Protein AF-A0A7S4FWP1-F1 (afdb_monomer_lite)

Organism: NCBI:txid73025

Foldseek 3Di:
DPPVVVVVVLVVVLVVLVVQLVVLVVVLVVLVVCVVVDPCSVVSNVVSVVSNLLSVCLNPVVSLLVCLLVLLVVLLVVLLVVVCVVPVDDDFPQPCSVVLSVQLSVQLVVLLVVLVVVLVVLVPDPPDDSCSSSVSSVNSSVSSNVRSNVSSNVSSVPVDTDPDPPDPDD

Radius of gyration: 20.79 Å; chains: 1; bounding box: 51×38×64 Å

Secondary structure (DSSP, 8-state):
--HHHHHHHHHHHHHHHHHHHHHHHHHHHHHHHTTTT-TTHHHHHHHHHHHHHHHHHHH-TTHHHHTHHHHHHHHHHHHHHHHHHHHT-S----TTHHHHHHHHHHHHHHHHHHHHHHHHHHHTSTT--TTHHHHHHHHHHHHHHHHHHHHHHHHHHHS-----------

pLDDT: mean 77.85, std 12.69, range [45.59, 95.62]

Sequence (170 aa):
MSSLNIVAKGENLIYVCGIIAAAALAMQVAISQVRHKIRYFRQMHRFFAVVLLLVAAAHWWPFTFFLIPATGVHATSVAIKQFVAQQELPHPATGHTGKALSCATLAATGAIALVWKFRQSYMMSNGAGMWLPFLFPPTALLAGFGAAFGVSFAVIRHGGYQLLPTSPVL

Structure (mmCIF, N/CA/C/O backbone):
data_AF-A0A7S4FWP1-F1
#
_entry.id   AF-A0A7S4FWP1-F1
#
loop_
_atom_site.group_PDB
_atom_site.id
_atom_site.type_symbol
_atom_site.label_atom_id
_atom_site.label_alt_id
_atom_site.label_comp_id
_atom_site.label_asym_id
_atom_site.label_entity_id
_atom_site.label_seq_id
_atom_site.pdbx_PDB_ins_code
_atom_site.Cartn_x
_atom_site.Cartn_y
_atom_site.Cartn_z
_atom_site.occupancy
_atom_site.B_iso_or_equiv
_atom_site.auth_seq_id
_atom_site.auth_comp_id
_atom_site.auth_asym_id
_atom_site.auth_atom_id
_atom_site.pdbx_PDB_model_num
ATOM 1 N N . MET A 1 1 ? 23.620 -7.873 -31.542 1.00 49.00 1 MET A N 1
ATOM 2 C CA . MET A 1 1 ? 22.802 -6.690 -31.911 1.00 49.00 1 MET A CA 1
ATOM 3 C C . MET A 1 1 ? 21.430 -6.617 -31.212 1.00 49.00 1 MET A C 1
ATOM 5 O O . MET A 1 1 ? 20.655 -5.729 -31.530 1.00 49.00 1 MET A O 1
ATOM 9 N N . SER A 1 2 ? 21.113 -7.462 -30.219 1.00 54.59 2 SER A N 1
ATOM 10 C CA . SER A 1 2 ? 19.816 -7.434 -29.509 1.00 54.59 2 SER A CA 1
ATOM 11 C C . SER A 1 2 ? 19.789 -6.572 -28.234 1.00 54.59 2 SER A C 1
ATOM 13 O O . SER A 1 2 ? 18.713 -6.160 -27.811 1.00 54.59 2 SER A O 1
ATOM 15 N N . SER A 1 3 ? 20.943 -6.257 -27.633 1.00 49.22 3 SER A N 1
ATOM 16 C CA . SER A 1 3 ? 21.037 -5.508 -26.367 1.00 49.22 3 SER A CA 1
ATOM 17 C C . SER A 1 3 ? 20.684 -4.018 -26.495 1.00 49.22 3 SER A C 1
ATOM 19 O O . SER A 1 3 ? 20.032 -3.475 -25.608 1.00 49.22 3 SER A O 1
ATOM 21 N N . LEU A 1 4 ? 21.025 -3.373 -27.618 1.00 48.16 4 LEU A N 1
ATOM 22 C CA . LEU A 1 4 ? 20.726 -1.951 -27.874 1.00 48.16 4 LEU A CA 1
ATOM 23 C C . LEU A 1 4 ? 19.217 -1.655 -27.937 1.00 48.16 4 LEU A C 1
ATOM 25 O O . LEU A 1 4 ? 18.760 -0.638 -27.422 1.00 48.16 4 LEU A O 1
ATOM 29 N N . ASN A 1 5 ? 18.423 -2.578 -28.486 1.00 52.69 5 ASN A N 1
ATOM 30 C CA . ASN A 1 5 ? 16.968 -2.418 -28.581 1.00 52.69 5 ASN A CA 1
ATOM 31 C C . ASN A 1 5 ? 16.236 -2.599 -27.238 1.00 52.69 5 ASN A C 1
ATOM 33 O O . ASN A 1 5 ? 15.096 -2.157 -27.107 1.00 52.69 5 ASN A O 1
ATOM 37 N N . ILE A 1 6 ? 16.850 -3.258 -26.249 1.00 52.16 6 ILE A N 1
ATOM 38 C CA . ILE A 1 6 ? 16.255 -3.459 -24.916 1.00 52.16 6 ILE A CA 1
ATOM 39 C C . ILE A 1 6 ? 16.467 -2.212 -24.050 1.00 52.16 6 ILE A C 1
ATOM 41 O O . ILE A 1 6 ? 15.529 -1.761 -23.397 1.00 52.16 6 ILE A O 1
ATOM 45 N N . VAL A 1 7 ? 17.659 -1.608 -24.108 1.00 52.00 7 VAL A N 1
ATOM 46 C CA . VAL A 1 7 ? 17.973 -0.363 -23.384 1.00 52.00 7 VAL A CA 1
ATOM 47 C C . VAL A 1 7 ? 17.068 0.782 -23.855 1.00 52.00 7 VAL A C 1
ATOM 49 O O . VAL A 1 7 ? 16.420 1.423 -23.030 1.00 52.00 7 VAL A O 1
ATOM 52 N N . ALA A 1 8 ? 16.895 0.937 -25.173 1.00 55.66 8 ALA A N 1
ATOM 53 C CA . ALA A 1 8 ? 16.007 1.951 -25.746 1.00 55.66 8 ALA A CA 1
ATOM 54 C C . ALA A 1 8 ? 14.529 1.787 -25.320 1.00 55.66 8 ALA A C 1
ATOM 56 O O . ALA A 1 8 ? 13.797 2.765 -25.185 1.00 55.66 8 ALA A O 1
ATOM 57 N N . LYS A 1 9 ? 14.063 0.553 -25.075 1.00 55.88 9 LYS A N 1
ATOM 58 C CA . LYS A 1 9 ? 12.687 0.289 -24.612 1.00 55.88 9 LYS A CA 1
ATOM 59 C C . LYS A 1 9 ? 12.490 0.597 -23.126 1.00 55.88 9 LYS A C 1
ATOM 61 O O . LYS A 1 9 ? 11.411 1.055 -22.755 1.00 55.88 9 LYS A O 1
ATOM 66 N N . GLY A 1 10 ? 13.510 0.375 -22.296 1.00 56.34 10 GLY A N 1
ATOM 67 C CA . GLY A 1 10 ? 13.477 0.703 -20.868 1.00 56.34 10 GLY A CA 1
ATOM 68 C C . GLY A 1 10 ? 13.413 2.210 -20.607 1.00 56.34 10 GLY A C 1
ATOM 69 O O . GLY A 1 10 ? 12.615 2.652 -19.782 1.00 56.34 10 GLY A O 1
ATOM 70 N N . GLU A 1 11 ? 14.180 3.005 -21.358 1.00 59.69 11 GLU A N 1
ATOM 71 C CA . GLU A 1 11 ? 14.175 4.473 -21.247 1.00 59.69 11 GLU A CA 1
ATOM 72 C C . GLU A 1 11 ? 12.822 5.080 -21.633 1.00 59.69 11 GLU A C 1
ATOM 74 O O . GLU A 1 11 ? 12.286 5.914 -20.904 1.00 59.69 11 GLU A O 1
ATOM 79 N N . ASN A 1 12 ? 12.202 4.596 -22.713 1.00 71.25 12 ASN A N 1
ATOM 80 C CA . ASN A 1 12 ? 10.872 5.049 -23.135 1.00 71.25 12 ASN A CA 1
ATOM 81 C C . ASN A 1 12 ? 9.809 4.866 -22.044 1.00 71.25 12 ASN A C 1
ATOM 83 O O . ASN A 1 12 ? 8.912 5.694 -21.896 1.00 71.25 12 ASN A O 1
ATOM 87 N N . LEU A 1 13 ? 9.922 3.810 -21.241 1.00 66.00 13 LEU A N 1
ATOM 88 C CA . LEU A 1 13 ? 8.962 3.510 -20.186 1.00 66.00 13 LEU A CA 1
ATOM 89 C C . LEU A 1 13 ? 9.088 4.472 -18.994 1.00 66.00 13 LEU A C 1
ATOM 91 O O . LEU A 1 13 ? 8.077 4.854 -18.405 1.00 66.00 13 LEU A O 1
ATOM 95 N N . ILE A 1 14 ? 10.306 4.935 -18.693 1.00 69.62 14 ILE A N 1
ATOM 96 C CA . ILE A 1 14 ? 10.565 5.978 -17.688 1.00 69.62 14 ILE A CA 1
ATOM 97 C C 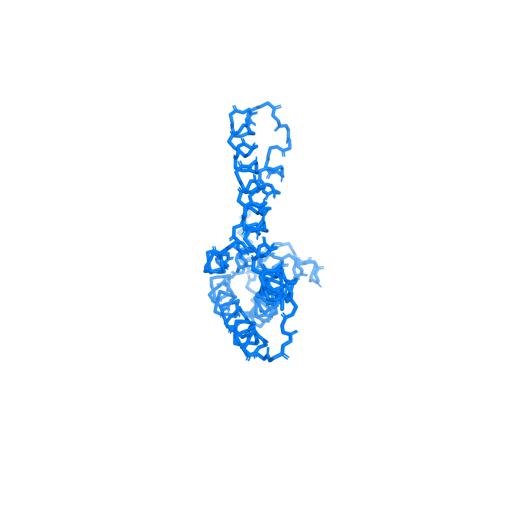. ILE A 1 14 ? 9.874 7.284 -18.097 1.00 69.62 14 ILE A C 1
ATOM 99 O O . ILE A 1 14 ? 9.182 7.886 -17.271 1.00 69.62 14 ILE A O 1
ATOM 103 N N . TYR A 1 15 ? 9.995 7.684 -19.368 1.00 72.56 15 TYR A N 1
ATOM 104 C CA . TYR A 1 15 ? 9.332 8.878 -19.901 1.00 72.56 15 TYR A CA 1
ATOM 105 C C . TYR A 1 15 ? 7.807 8.747 -19.890 1.00 72.56 15 TYR A C 1
ATOM 107 O O . TYR A 1 15 ? 7.121 9.672 -19.460 1.00 72.56 15 TYR A O 1
ATOM 115 N N . VAL A 1 16 ? 7.264 7.589 -20.281 1.00 77.50 16 VAL A N 1
ATOM 116 C CA . VAL A 1 16 ? 5.815 7.331 -20.238 1.00 77.50 16 VAL A CA 1
ATOM 117 C C . VAL A 1 16 ? 5.283 7.420 -18.804 1.00 77.50 16 VAL A C 1
ATOM 119 O O . VAL A 1 16 ? 4.298 8.117 -18.564 1.00 77.50 16 VAL A O 1
ATOM 122 N N . CYS A 1 17 ? 5.948 6.794 -17.828 1.00 73.19 17 CYS A N 1
ATOM 123 C CA . CYS A 1 17 ? 5.562 6.910 -16.420 1.00 73.19 17 CYS A CA 1
ATOM 124 C C . CYS A 1 17 ? 5.670 8.353 -15.903 1.00 73.19 17 CYS A C 1
ATOM 126 O O . CYS A 1 17 ? 4.780 8.802 -15.184 1.00 73.19 17 CYS A O 1
ATOM 128 N N . GLY A 1 18 ? 6.708 9.095 -16.300 1.00 70.19 18 GLY A N 1
ATOM 129 C CA . GLY A 1 18 ? 6.862 10.511 -15.960 1.00 70.19 18 GLY A CA 1
ATOM 130 C C . GLY A 1 18 ? 5.726 11.381 -16.508 1.00 70.19 18 GLY A C 1
ATOM 131 O O . GLY A 1 18 ? 5.163 12.190 -15.773 1.00 70.19 18 GLY A O 1
ATOM 132 N N . ILE A 1 19 ? 5.321 11.165 -17.764 1.00 80.50 19 ILE A N 1
ATOM 133 C CA . ILE A 1 19 ? 4.194 11.872 -18.393 1.00 80.50 19 ILE A CA 1
ATOM 134 C C . ILE A 1 19 ? 2.879 11.545 -17.678 1.00 80.50 19 ILE A C 1
ATOM 136 O O . ILE A 1 19 ? 2.108 12.455 -17.374 1.00 80.50 19 ILE A O 1
ATOM 140 N N . ILE A 1 20 ? 2.629 10.271 -17.355 1.00 80.81 20 ILE A N 1
ATOM 141 C CA . ILE A 1 20 ? 1.427 9.863 -16.611 1.00 80.81 20 ILE A CA 1
ATOM 142 C C . ILE A 1 20 ? 1.409 10.511 -15.219 1.00 80.81 20 ILE A C 1
ATOM 144 O O . ILE A 1 20 ? 0.365 11.009 -14.794 1.00 80.81 20 ILE A O 1
ATOM 148 N N . ALA A 1 21 ? 2.548 10.555 -14.518 1.00 76.00 21 ALA A N 1
ATOM 149 C CA . ALA A 1 21 ? 2.657 11.215 -13.217 1.00 76.00 21 ALA A CA 1
ATOM 150 C C . ALA A 1 21 ? 2.376 12.720 -13.320 1.00 76.00 21 ALA A C 1
ATOM 152 O O . ALA A 1 21 ? 1.591 13.253 -12.537 1.00 76.00 21 ALA A O 1
ATOM 153 N N . ALA A 1 22 ? 2.958 13.400 -14.311 1.00 73.62 22 ALA A N 1
ATOM 154 C CA . ALA A 1 22 ? 2.725 14.821 -14.552 1.00 73.62 22 ALA A CA 1
ATOM 155 C C . ALA A 1 22 ? 1.250 15.111 -14.878 1.00 73.62 22 ALA A C 1
ATOM 157 O O . ALA A 1 22 ? 0.670 16.050 -14.331 1.00 73.62 22 ALA A O 1
ATOM 158 N N . ALA A 1 23 ? 0.614 14.272 -15.702 1.00 82.25 23 ALA A N 1
ATOM 159 C CA . ALA A 1 23 ? -0.805 14.386 -16.028 1.00 82.25 23 ALA A CA 1
ATOM 160 C C . ALA A 1 23 ? -1.697 14.181 -14.792 1.00 82.25 23 ALA A C 1
ATOM 162 O O . ALA A 1 23 ? -2.612 14.969 -14.549 1.00 82.25 23 ALA A O 1
ATOM 163 N N . ALA A 1 24 ? -1.409 13.166 -13.972 1.00 79.12 24 ALA A N 1
ATOM 164 C CA . ALA A 1 24 ? -2.127 12.926 -12.723 1.00 79.12 24 ALA A CA 1
ATOM 165 C C . ALA A 1 24 ? -1.95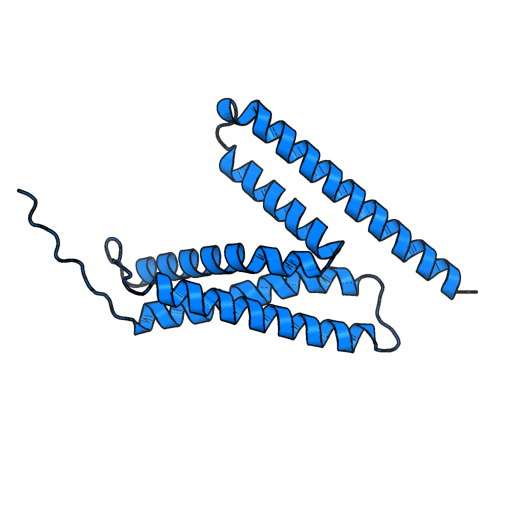4 14.089 -11.726 1.00 79.12 24 ALA A C 1
ATOM 167 O O . ALA A 1 24 ? -2.931 14.488 -11.091 1.00 79.12 24 ALA A O 1
ATOM 168 N N . LEU A 1 25 ? -0.758 14.687 -11.640 1.00 76.69 25 LEU A N 1
ATOM 169 C CA . LEU A 1 25 ? -0.494 15.863 -10.806 1.00 76.69 25 LEU A CA 1
ATOM 170 C C . LEU A 1 25 ? -1.292 17.077 -11.285 1.00 76.69 25 LEU A C 1
ATOM 172 O O . LEU A 1 25 ? -1.967 17.724 -10.485 1.00 76.69 25 LEU A O 1
ATOM 176 N N . ALA A 1 26 ? -1.258 17.364 -12.588 1.00 80.56 26 ALA A N 1
ATOM 177 C CA . ALA A 1 26 ? -2.009 18.462 -13.189 1.00 80.56 26 ALA A CA 1
ATOM 178 C C . ALA A 1 26 ? -3.516 18.309 -12.936 1.00 80.56 26 ALA A C 1
ATOM 180 O O . ALA A 1 26 ? -4.179 19.263 -12.525 1.00 80.56 26 ALA A O 1
ATOM 181 N N . MET A 1 27 ? -4.045 17.089 -13.087 1.00 84.38 27 MET A N 1
ATOM 182 C CA . MET A 1 27 ? -5.439 16.770 -12.778 1.00 84.38 27 MET A CA 1
ATOM 183 C C . MET A 1 27 ? -5.760 17.013 -11.297 1.00 84.38 27 MET A C 1
ATOM 185 O O . MET A 1 27 ? -6.794 17.591 -10.967 1.00 84.38 27 MET A O 1
ATOM 189 N N . GLN A 1 28 ? -4.869 16.611 -10.388 1.00 85.12 28 GLN A N 1
ATOM 190 C CA . GLN A 1 28 ? -5.056 16.788 -8.949 1.00 85.12 28 GLN A CA 1
ATOM 191 C C . GLN A 1 28 ? -5.048 18.271 -8.546 1.00 85.12 28 GLN A C 1
ATOM 193 O O . GLN A 1 28 ? -5.893 18.696 -7.752 1.00 85.12 28 GLN A O 1
ATOM 198 N N . VAL A 1 29 ? -4.158 19.074 -9.140 1.00 82.31 29 VAL A N 1
ATOM 199 C CA . VAL A 1 29 ? -4.131 20.535 -8.977 1.00 82.31 29 VAL A CA 1
ATOM 200 C C . VAL A 1 29 ? -5.428 21.147 -9.498 1.00 82.31 29 VAL A C 1
ATOM 202 O O . VAL A 1 29 ? -6.077 21.888 -8.761 1.00 82.31 29 VAL A O 1
ATOM 205 N N . ALA A 1 30 ? -5.860 20.792 -10.710 1.00 86.25 30 ALA A N 1
ATOM 206 C CA . ALA A 1 30 ? -7.098 21.297 -11.299 1.00 86.25 30 ALA A CA 1
ATOM 207 C C . ALA A 1 30 ? -8.322 20.978 -10.422 1.00 86.25 30 ALA A C 1
ATOM 209 O O . ALA A 1 30 ? -9.102 21.873 -10.103 1.00 86.25 30 ALA A O 1
ATOM 210 N N . ILE A 1 31 ? -8.452 19.734 -9.949 1.00 86.19 31 ILE A N 1
ATOM 211 C CA . ILE A 1 31 ? -9.539 19.301 -9.055 1.00 86.19 31 ILE A CA 1
ATOM 212 C C . ILE A 1 31 ? -9.506 20.070 -7.724 1.00 86.19 31 ILE A C 1
ATOM 214 O O . ILE A 1 31 ? -10.562 20.420 -7.196 1.00 86.19 31 ILE A O 1
ATOM 218 N N . SER A 1 32 ? -8.317 20.373 -7.193 1.00 82.31 32 SER A N 1
ATOM 219 C CA . SER A 1 32 ? -8.150 21.191 -5.983 1.00 82.31 32 SER A CA 1
ATOM 220 C C . SER A 1 32 ? -8.675 22.620 -6.163 1.00 82.31 32 SER A C 1
ATOM 222 O O . SER A 1 32 ? -9.351 23.136 -5.270 1.00 82.31 32 SER A O 1
ATOM 224 N N . GLN A 1 33 ? -8.462 23.231 -7.335 1.00 90.69 33 GLN A N 1
ATOM 225 C CA . GLN A 1 33 ? -8.961 24.581 -7.647 1.00 90.69 33 GLN A CA 1
ATOM 226 C C . GLN A 1 33 ? -10.494 24.649 -7.670 1.00 90.69 33 GLN A C 1
ATOM 228 O O . GLN A 1 33 ? -11.089 25.635 -7.240 1.00 90.69 33 GLN A O 1
ATOM 233 N N . VAL A 1 34 ? -11.160 23.583 -8.120 1.00 91.44 34 VAL A N 1
ATOM 234 C CA . VAL A 1 34 ? -12.630 23.518 -8.202 1.00 91.44 34 VAL A CA 1
ATOM 235 C C . VAL A 1 34 ? -13.272 22.735 -7.052 1.00 91.44 34 VAL A C 1
ATOM 237 O O . VAL A 1 34 ? -14.448 22.375 -7.132 1.00 91.44 34 VAL A O 1
ATOM 240 N N . ARG A 1 35 ? -12.545 22.509 -5.945 1.00 86.31 35 ARG A N 1
ATOM 241 C CA . ARG A 1 35 ? -12.983 21.659 -4.818 1.00 86.31 35 ARG A CA 1
ATOM 242 C C . ARG A 1 35 ? -14.366 22.002 -4.262 1.00 86.31 35 ARG A C 1
ATOM 244 O O . ARG A 1 35 ? -15.093 21.111 -3.841 1.00 86.31 35 ARG A O 1
ATOM 251 N N . HIS A 1 36 ? -14.739 23.281 -4.285 1.00 85.06 36 HIS A N 1
ATOM 252 C CA . HIS A 1 36 ? -16.012 23.774 -3.754 1.00 85.06 36 HIS A CA 1
ATOM 253 C C . HIS A 1 36 ? -17.216 23.458 -4.657 1.00 85.06 36 HIS A C 1
ATOM 255 O O . HIS A 1 36 ? -18.350 23.520 -4.197 1.00 85.06 36 HIS A O 1
ATOM 261 N N . LYS A 1 37 ? -16.982 23.106 -5.928 1.00 88.12 37 LYS A N 1
ATOM 262 C CA . LYS A 1 37 ? -18.029 22.837 -6.927 1.00 88.12 37 LYS A CA 1
ATOM 263 C C . LYS A 1 37 ? -18.288 21.342 -7.149 1.00 88.12 37 LYS A C 1
ATOM 265 O O . LYS A 1 37 ? -19.264 20.985 -7.799 1.00 88.12 37 LYS A O 1
ATOM 270 N N . ILE A 1 38 ? -17.432 20.458 -6.626 1.00 85.25 38 ILE A N 1
ATOM 271 C CA . ILE A 1 38 ? -17.488 19.015 -6.896 1.00 85.25 38 ILE A CA 1
ATOM 272 C C . ILE A 1 38 ? -18.014 18.257 -5.671 1.00 85.25 38 ILE A C 1
ATOM 274 O O . ILE A 1 38 ? -17.322 18.115 -4.664 1.00 85.25 38 ILE A O 1
ATOM 278 N N . ARG A 1 39 ? -19.206 17.658 -5.799 1.00 88.94 39 ARG A N 1
ATOM 279 C CA . ARG A 1 39 ? -19.849 16.848 -4.742 1.00 88.94 39 ARG A CA 1
ATOM 280 C C . ARG A 1 39 ? -19.015 15.630 -4.312 1.00 88.94 39 ARG A C 1
ATOM 282 O O . ARG A 1 39 ? -19.048 15.239 -3.150 1.00 88.94 39 ARG A O 1
ATOM 289 N N . TYR A 1 40 ? -18.222 15.071 -5.228 1.00 87.12 40 TYR A N 1
ATOM 290 C CA . TYR A 1 40 ? -17.364 13.895 -5.010 1.00 87.12 40 TYR A CA 1
ATOM 291 C C . TYR A 1 40 ? -15.863 14.224 -4.924 1.00 87.12 40 TYR A C 1
ATOM 293 O O . TYR A 1 40 ? -15.024 13.340 -5.115 1.00 87.12 40 TYR A O 1
ATOM 301 N N . PHE A 1 41 ? -15.501 15.476 -4.605 1.00 85.94 41 PHE A N 1
ATOM 302 C CA . PHE A 1 41 ? -14.110 15.954 -4.574 1.00 85.94 41 PHE A CA 1
ATOM 303 C C . PHE A 1 41 ? -13.177 15.010 -3.806 1.00 85.94 41 PHE A C 1
ATOM 305 O O . PHE A 1 41 ? -12.129 14.611 -4.307 1.00 85.94 41 PHE A O 1
ATOM 312 N N . ARG A 1 42 ? -13.585 14.593 -2.601 1.00 81.88 42 ARG A N 1
ATOM 313 C CA . ARG A 1 42 ? -12.768 13.750 -1.718 1.00 81.88 42 ARG A CA 1
ATOM 314 C C . ARG A 1 42 ? -12.450 12.385 -2.336 1.00 81.88 42 ARG A C 1
ATOM 316 O O . ARG A 1 42 ? -11.353 11.877 -2.125 1.00 81.88 42 ARG A O 1
ATOM 323 N N . GLN A 1 43 ? -13.388 11.791 -3.074 1.00 83.75 43 GLN A N 1
ATOM 324 C CA . GLN A 1 43 ? -13.192 10.486 -3.706 1.00 83.75 43 GLN A CA 1
ATOM 325 C C . GLN A 1 43 ? -12.280 10.602 -4.929 1.00 83.75 43 GLN A C 1
ATOM 327 O O . GLN A 1 43 ? -11.313 9.851 -5.028 1.00 83.75 43 GLN A O 1
ATOM 332 N N . MET A 1 44 ? -12.518 11.596 -5.791 1.00 80.81 44 MET A N 1
ATOM 333 C CA . MET A 1 44 ? -11.665 11.858 -6.956 1.00 80.81 44 MET A CA 1
ATOM 334 C C . MET A 1 44 ? -10.236 12.220 -6.540 1.00 80.81 44 MET A C 1
ATOM 336 O O . MET A 1 44 ? -9.285 11.629 -7.038 1.00 80.81 44 MET A O 1
ATOM 340 N N . HIS A 1 45 ? -10.072 13.123 -5.572 1.00 80.50 45 HIS A N 1
ATOM 341 C CA . HIS A 1 45 ? -8.757 13.519 -5.069 1.00 80.50 45 HIS A CA 1
ATOM 342 C C . HIS A 1 45 ? -7.983 12.328 -4.487 1.00 80.50 45 HIS A C 1
ATOM 344 O O . HIS A 1 45 ? -6.792 12.187 -4.742 1.00 80.50 45 HIS A O 1
ATOM 350 N N . ARG A 1 46 ? -8.648 11.443 -3.729 1.00 81.50 46 ARG A N 1
ATOM 351 C CA . ARG A 1 46 ? -8.022 10.213 -3.213 1.00 81.50 46 ARG A CA 1
ATOM 352 C C . ARG A 1 46 ? -7.605 9.272 -4.336 1.00 81.50 46 ARG A C 1
ATOM 354 O O . ARG A 1 46 ? -6.499 8.752 -4.282 1.00 81.50 46 ARG A O 1
ATOM 361 N N . PHE A 1 47 ? -8.461 9.076 -5.335 1.00 81.38 47 PHE A N 1
ATOM 362 C CA . PHE A 1 47 ? -8.145 8.234 -6.484 1.00 81.38 47 PHE A CA 1
ATOM 363 C C . PHE A 1 47 ? -6.904 8.747 -7.228 1.00 81.38 47 PHE A C 1
ATOM 365 O O . PHE A 1 47 ? -5.945 7.997 -7.384 1.00 81.38 47 PHE A O 1
ATOM 372 N N . PHE A 1 48 ? -6.866 10.034 -7.592 1.00 76.94 48 PHE A N 1
ATOM 373 C CA . PHE A 1 48 ? -5.706 10.619 -8.274 1.00 76.94 48 PHE A CA 1
ATOM 374 C C . PHE A 1 48 ? -4.450 10.631 -7.406 1.00 76.94 48 PHE A C 1
ATOM 376 O O . PHE A 1 48 ? -3.383 10.330 -7.922 1.00 76.94 48 PHE A O 1
ATOM 383 N N . ALA A 1 49 ? -4.562 10.885 -6.098 1.00 78.00 49 ALA A N 1
ATOM 384 C CA . ALA A 1 49 ? -3.425 10.792 -5.185 1.00 78.00 49 ALA A CA 1
ATOM 385 C C . ALA A 1 49 ? -2.840 9.370 -5.145 1.00 78.00 49 ALA A C 1
ATOM 387 O O . ALA A 1 49 ? -1.625 9.209 -5.184 1.00 78.00 49 ALA A O 1
ATOM 388 N N . VAL A 1 50 ? -3.692 8.337 -5.106 1.00 78.19 50 VAL A N 1
ATOM 389 C CA . VAL A 1 50 ? -3.258 6.931 -5.134 1.00 78.19 50 VAL A CA 1
ATOM 390 C C . VAL A 1 50 ? -2.611 6.586 -6.473 1.00 78.19 50 VAL A C 1
ATOM 392 O O . VAL A 1 50 ? -1.542 5.986 -6.477 1.00 78.19 50 VAL A O 1
ATOM 395 N N . VAL A 1 51 ? -3.204 6.994 -7.599 1.00 78.12 51 VAL A N 1
ATOM 396 C CA . VAL A 1 51 ? -2.617 6.783 -8.934 1.00 78.12 51 VAL A CA 1
ATOM 397 C C . VAL A 1 51 ? -1.267 7.489 -9.049 1.00 78.12 51 VAL A C 1
ATOM 399 O O . VAL A 1 51 ? -0.298 6.867 -9.468 1.00 78.12 51 VAL A O 1
ATOM 402 N N . LEU A 1 52 ? -1.173 8.748 -8.619 1.00 77.00 52 LEU A N 1
ATOM 403 C CA . LEU A 1 52 ? 0.069 9.519 -8.615 1.00 77.00 52 LEU A CA 1
ATOM 404 C C . LEU A 1 52 ? 1.150 8.820 -7.785 1.00 77.00 52 LEU A C 1
ATOM 406 O O . LEU A 1 52 ? 2.273 8.664 -8.249 1.00 77.00 52 LEU A O 1
ATOM 410 N N . LEU A 1 53 ? 0.804 8.359 -6.582 1.00 72.06 53 LEU A N 1
ATOM 411 C CA . LEU A 1 53 ? 1.725 7.648 -5.700 1.00 72.06 53 LEU A CA 1
ATOM 412 C C . LEU A 1 53 ? 2.133 6.277 -6.254 1.00 72.06 53 LEU A C 1
ATOM 414 O O . LEU A 1 53 ? 3.289 5.898 -6.107 1.00 72.06 53 LEU A O 1
ATOM 418 N N . LEU A 1 54 ? 1.230 5.554 -6.921 1.00 71.38 54 LEU A N 1
ATOM 419 C CA . LEU A 1 54 ? 1.539 4.289 -7.593 1.00 71.38 54 LEU A CA 1
ATOM 420 C C . LEU A 1 54 ? 2.472 4.493 -8.785 1.00 71.38 54 LEU A C 1
ATOM 422 O O . LEU A 1 54 ? 3.439 3.751 -8.936 1.00 71.38 54 LEU A O 1
ATOM 426 N N . VAL A 1 55 ? 2.211 5.507 -9.611 1.00 72.94 55 VAL A N 1
ATOM 427 C CA . VAL A 1 55 ? 3.056 5.844 -10.762 1.00 72.94 55 VAL A CA 1
ATOM 428 C C . VAL A 1 55 ? 4.412 6.356 -10.284 1.00 72.94 55 VAL A C 1
ATOM 430 O O . VAL A 1 55 ? 5.433 5.934 -10.817 1.00 72.94 55 VAL A O 1
ATOM 433 N N . ALA A 1 56 ? 4.449 7.181 -9.235 1.00 70.81 56 ALA A N 1
ATOM 434 C CA . ALA A 1 56 ? 5.689 7.616 -8.603 1.00 70.81 56 ALA A CA 1
ATOM 435 C C . ALA A 1 56 ? 6.466 6.431 -8.015 1.00 70.81 56 ALA A C 1
ATOM 437 O O . ALA A 1 56 ? 7.664 6.342 -8.239 1.00 70.81 56 ALA A O 1
ATOM 438 N N . ALA A 1 57 ? 5.808 5.485 -7.339 1.00 69.50 57 ALA A N 1
ATOM 439 C CA . ALA A 1 57 ? 6.447 4.278 -6.807 1.00 69.50 57 ALA A CA 1
ATOM 440 C C . ALA A 1 57 ? 6.951 3.329 -7.910 1.00 69.50 57 ALA A C 1
ATOM 442 O O . ALA A 1 57 ? 7.994 2.696 -7.747 1.00 69.50 57 ALA A O 1
ATOM 443 N N . ALA A 1 58 ? 6.242 3.243 -9.040 1.00 68.19 58 ALA A N 1
ATOM 444 C CA . ALA A 1 58 ? 6.673 2.494 -10.219 1.00 68.19 58 ALA A CA 1
ATOM 445 C C . ALA A 1 58 ? 7.845 3.165 -10.945 1.00 68.19 58 ALA A C 1
ATOM 447 O O . ALA A 1 58 ? 8.735 2.477 -11.440 1.00 68.19 58 ALA A O 1
ATOM 448 N N . HIS A 1 59 ? 7.866 4.497 -10.971 1.00 69.38 59 HIS A N 1
ATOM 449 C CA . HIS A 1 59 ? 8.951 5.291 -11.535 1.00 69.38 59 HIS A CA 1
ATOM 450 C C . HIS A 1 59 ? 10.188 5.298 -10.624 1.00 69.38 59 HIS A C 1
ATOM 452 O O . HIS A 1 59 ? 11.313 5.207 -11.106 1.00 69.38 59 HIS A O 1
ATOM 458 N N . TRP A 1 60 ? 9.989 5.351 -9.305 1.00 70.56 60 TRP A N 1
ATOM 459 C CA . TRP A 1 60 ? 11.029 5.402 -8.282 1.00 70.56 60 TRP A CA 1
ATOM 460 C C . TRP A 1 60 ? 10.599 4.639 -7.024 1.00 70.56 60 TRP A C 1
ATOM 462 O O . TRP A 1 60 ? 9.797 5.093 -6.205 1.00 70.56 60 TRP A O 1
ATOM 472 N N . TRP A 1 61 ? 11.209 3.473 -6.832 1.00 67.19 61 TRP A N 1
ATOM 473 C CA . TRP A 1 61 ? 10.859 2.547 -5.756 1.00 67.19 61 TRP A CA 1
ATOM 474 C C . TRP A 1 61 ? 10.925 3.118 -4.320 1.00 67.19 61 TRP A C 1
ATOM 476 O O . TRP A 1 61 ? 10.080 2.699 -3.517 1.00 67.19 61 TRP A O 1
ATOM 486 N N . PRO A 1 62 ? 11.828 4.069 -3.955 1.00 69.62 62 PRO A N 1
ATOM 487 C CA . PRO A 1 62 ? 11.874 4.603 -2.595 1.00 69.62 62 PRO A CA 1
ATOM 488 C C . PRO A 1 62 ? 10.576 5.318 -2.214 1.00 69.62 62 PRO A C 1
ATOM 490 O O . PRO A 1 62 ? 10.256 5.417 -1.031 1.00 69.62 62 PRO A O 1
ATOM 493 N N . PHE A 1 63 ? 9.777 5.751 -3.199 1.00 73.44 63 PHE A N 1
ATOM 494 C CA . PHE A 1 63 ? 8.505 6.399 -2.914 1.00 73.44 63 PHE A CA 1
ATOM 495 C C . PHE A 1 63 ? 7.479 5.469 -2.251 1.00 73.44 63 PHE A C 1
ATOM 497 O O . PHE A 1 63 ? 6.585 5.942 -1.551 1.00 73.44 63 PHE A O 1
ATOM 504 N N . THR A 1 64 ? 7.656 4.148 -2.365 1.00 73.31 64 THR A N 1
ATOM 505 C CA . THR A 1 64 ? 6.827 3.154 -1.663 1.00 73.31 64 THR A CA 1
ATOM 506 C C . THR A 1 64 ? 6.933 3.294 -0.140 1.00 73.31 64 THR A C 1
ATOM 508 O O . THR A 1 64 ? 5.959 3.048 0.565 1.00 73.31 64 THR A O 1
ATOM 511 N N . PHE A 1 65 ? 8.070 3.757 0.397 1.00 73.12 65 PHE A N 1
ATOM 512 C CA . PHE A 1 65 ? 8.207 3.979 1.841 1.00 73.12 65 PHE A CA 1
ATOM 513 C C . PHE A 1 65 ? 7.332 5.131 2.344 1.00 73.12 65 PHE A C 1
ATOM 515 O O . PHE A 1 65 ? 6.801 5.049 3.450 1.00 73.12 65 PHE A O 1
ATOM 522 N N . PHE A 1 66 ? 7.083 6.163 1.528 1.00 78.94 66 PHE A N 1
ATOM 523 C CA . PHE A 1 66 ? 6.159 7.241 1.909 1.00 78.94 66 PHE A CA 1
ATOM 524 C C . PHE A 1 66 ? 4.700 6.778 1.975 1.00 78.94 66 PHE A C 1
ATOM 526 O O . PHE A 1 66 ? 3.868 7.448 2.584 1.00 78.94 66 PHE A O 1
ATOM 533 N N . LEU A 1 67 ? 4.379 5.615 1.398 1.00 81.25 67 LEU A N 1
ATOM 534 C CA . LEU A 1 67 ? 3.054 5.009 1.488 1.00 81.25 67 LEU A CA 1
ATOM 535 C C . LEU A 1 67 ? 2.845 4.199 2.768 1.00 81.25 67 LEU A C 1
ATOM 537 O O . LEU A 1 67 ? 1.702 3.858 3.072 1.00 81.25 67 LEU A O 1
ATOM 541 N N . ILE A 1 68 ? 3.893 3.915 3.546 1.00 82.69 68 ILE A N 1
ATOM 542 C CA . ILE A 1 68 ? 3.790 3.112 4.772 1.00 82.69 68 ILE A CA 1
ATOM 543 C C . ILE A 1 68 ? 2.811 3.724 5.784 1.00 82.69 68 ILE A C 1
ATOM 545 O O . ILE A 1 68 ? 1.910 2.998 6.210 1.00 82.69 68 ILE A O 1
ATOM 549 N N . PRO A 1 69 ? 2.886 5.026 6.138 1.00 79.81 69 PRO A N 1
ATOM 550 C CA . PRO A 1 69 ? 1.946 5.609 7.094 1.00 79.81 69 PRO A CA 1
ATOM 551 C C . PRO A 1 69 ? 0.499 5.542 6.597 1.00 79.81 69 PRO A C 1
ATOM 553 O O . PRO A 1 69 ? -0.401 5.171 7.347 1.00 79.81 69 PRO A O 1
ATOM 556 N N . ALA A 1 70 ? 0.271 5.838 5.312 1.00 83.00 70 ALA A N 1
ATOM 557 C CA . ALA A 1 70 ? -1.058 5.768 4.706 1.00 83.00 70 ALA A CA 1
ATOM 558 C C . ALA A 1 70 ? -1.610 4.333 4.709 1.00 83.00 70 ALA A C 1
ATOM 560 O O . ALA A 1 70 ? -2.775 4.115 5.043 1.00 83.00 70 ALA A O 1
ATOM 561 N N . THR A 1 71 ? -0.757 3.358 4.393 1.00 85.62 71 THR A N 1
ATOM 562 C CA . THR A 1 71 ? -1.085 1.929 4.409 1.00 85.62 71 THR A CA 1
ATOM 563 C C . THR A 1 71 ? -1.423 1.465 5.821 1.00 85.62 71 THR A C 1
ATOM 565 O O . THR A 1 71 ? -2.455 0.829 6.010 1.00 85.62 71 THR A O 1
ATOM 568 N N . GLY A 1 72 ? -0.614 1.841 6.816 1.00 84.12 72 GLY A N 1
ATOM 569 C CA . GLY A 1 72 ? -0.848 1.534 8.227 1.00 84.12 72 GLY A CA 1
ATOM 570 C C . GLY A 1 72 ? -2.177 2.102 8.720 1.00 84.12 72 GLY A C 1
ATOM 571 O O . GLY A 1 72 ? -3.032 1.348 9.176 1.00 84.12 72 GLY A O 1
ATOM 572 N N . VAL A 1 73 ? -2.408 3.407 8.538 1.00 85.12 73 VAL A N 1
ATOM 573 C CA . VAL A 1 73 ? -3.664 4.070 8.933 1.00 85.12 73 VAL A CA 1
ATOM 574 C C . VAL A 1 73 ? -4.871 3.418 8.264 1.00 85.12 73 VAL A C 1
ATOM 576 O O . VAL A 1 73 ? -5.885 3.161 8.922 1.00 85.12 73 VAL A O 1
ATOM 579 N N . HIS A 1 74 ? -4.784 3.141 6.961 1.00 88.25 74 HIS A N 1
ATOM 580 C CA . HIS A 1 74 ? -5.890 2.539 6.232 1.00 88.25 74 HIS A CA 1
ATOM 581 C C . HIS A 1 74 ? -6.166 1.111 6.706 1.00 88.25 74 HIS A C 1
ATOM 583 O O . HIS A 1 74 ? -7.307 0.801 7.041 1.00 88.25 74 HIS A O 1
ATOM 589 N N . ALA A 1 75 ? -5.136 0.270 6.807 1.00 88.94 75 ALA A N 1
ATOM 590 C CA . ALA A 1 75 ? -5.258 -1.112 7.252 1.00 88.94 75 ALA A CA 1
ATOM 591 C C . ALA A 1 75 ? -5.815 -1.212 8.678 1.00 88.94 75 ALA A C 1
ATOM 593 O O . ALA A 1 75 ? -6.730 -1.999 8.919 1.00 88.94 75 ALA A O 1
ATOM 594 N N . THR A 1 76 ? -5.351 -0.363 9.601 1.00 86.81 76 THR A N 1
ATOM 595 C CA . THR A 1 76 ? -5.904 -0.285 10.959 1.00 86.81 76 THR A CA 1
ATOM 596 C C . THR A 1 76 ? -7.367 0.160 10.940 1.00 86.81 76 THR A C 1
ATOM 598 O O . THR A 1 76 ? -8.199 -0.455 11.598 1.00 86.81 76 THR A O 1
ATOM 601 N N . SER A 1 77 ? -7.725 1.161 10.130 1.00 87.50 77 SER A N 1
ATOM 602 C CA . SER A 1 77 ? -9.119 1.614 9.995 1.00 87.50 77 SER A CA 1
ATOM 603 C C . SER A 1 77 ? -10.045 0.516 9.459 1.00 87.50 77 SER A C 1
ATOM 605 O O . SER A 1 77 ? -11.172 0.373 9.935 1.00 87.50 77 SER A O 1
ATOM 607 N N . VAL A 1 78 ? -9.590 -0.259 8.468 1.00 88.62 78 VAL A N 1
ATOM 608 C CA . VAL A 1 78 ? -10.343 -1.402 7.931 1.00 88.62 78 VAL A CA 1
ATOM 609 C C . VAL A 1 78 ? -10.463 -2.507 8.980 1.00 88.62 78 VAL A C 1
ATOM 611 O O . VAL A 1 78 ? -11.558 -3.025 9.174 1.00 88.62 78 VAL A O 1
ATOM 614 N N . ALA A 1 79 ? -9.387 -2.819 9.704 1.00 87.81 79 ALA A N 1
ATOM 615 C CA . ALA A 1 79 ? -9.404 -3.815 10.772 1.00 87.81 79 ALA A CA 1
ATOM 616 C C . ALA A 1 79 ? -10.402 -3.459 11.886 1.00 87.81 79 ALA A C 1
ATOM 618 O O . ALA A 1 79 ? -11.170 -4.323 12.302 1.00 87.81 79 ALA A O 1
ATOM 619 N N . ILE A 1 80 ? -10.455 -2.189 12.309 1.00 85.88 80 ILE A N 1
ATOM 620 C CA . ILE A 1 80 ? -11.449 -1.708 13.282 1.00 85.88 80 ILE A CA 1
ATOM 621 C C . ILE A 1 80 ? -12.862 -1.915 12.735 1.00 85.88 80 ILE A C 1
ATOM 623 O O . ILE A 1 80 ? -13.684 -2.533 13.401 1.00 85.88 80 IL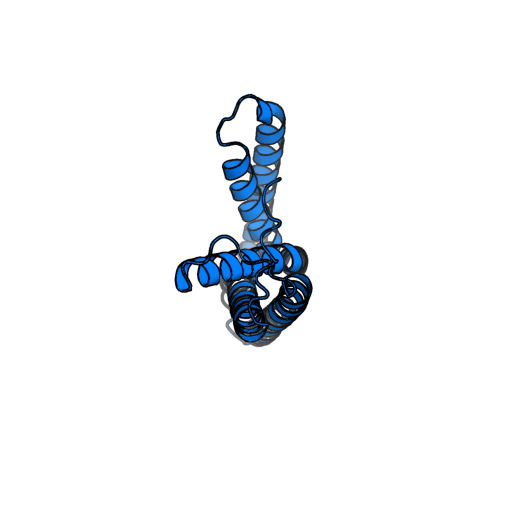E A O 1
ATOM 627 N N . LYS A 1 81 ? -13.154 -1.445 11.514 1.00 86.12 81 LYS A N 1
ATOM 628 C CA . LYS A 1 81 ? -14.492 -1.591 10.913 1.00 86.12 81 LYS A CA 1
ATOM 629 C C . LYS A 1 81 ? -14.931 -3.049 10.810 1.00 86.12 81 LYS A C 1
ATOM 631 O O . LYS A 1 81 ? -16.073 -3.358 11.131 1.00 86.12 81 LYS A O 1
ATOM 636 N N . GLN A 1 82 ? -14.024 -3.925 10.385 1.00 86.62 82 GLN A N 1
ATOM 637 C CA . GLN A 1 82 ? -14.296 -5.352 10.259 1.00 86.62 82 GLN A CA 1
ATOM 638 C C . GLN A 1 82 ? -14.614 -5.981 11.616 1.00 86.62 82 GLN A C 1
ATOM 640 O O . GLN A 1 82 ? -15.544 -6.770 11.732 1.00 86.62 82 GLN A O 1
ATOM 645 N N . PHE A 1 83 ? -13.864 -5.607 12.649 1.00 82.88 83 PHE A N 1
ATOM 646 C CA . PHE A 1 83 ? -14.078 -6.098 14.003 1.00 82.88 83 PHE A CA 1
ATOM 647 C C . PHE A 1 83 ? -15.420 -5.639 14.586 1.00 82.88 83 PHE A C 1
ATOM 649 O O . PHE A 1 83 ? -16.154 -6.452 15.138 1.00 82.88 83 PHE A O 1
ATOM 656 N N . VAL A 1 84 ? -15.782 -4.366 14.384 1.00 81.69 84 VAL A N 1
ATOM 657 C CA . VAL A 1 84 ? -17.094 -3.819 14.773 1.00 81.69 84 VAL A CA 1
ATOM 658 C C . VAL A 1 84 ? -18.232 -4.574 14.110 1.00 81.69 84 VAL A C 1
ATOM 660 O O . VAL A 1 84 ? -19.174 -4.977 14.785 1.00 81.69 84 VAL A O 1
ATOM 663 N N . ALA A 1 85 ? -18.126 -4.790 12.798 1.00 82.19 85 ALA A N 1
ATOM 664 C CA . ALA A 1 85 ? -19.132 -5.521 12.043 1.00 82.19 85 ALA A CA 1
ATOM 665 C C . ALA A 1 85 ? -19.296 -6.968 12.537 1.00 82.19 85 ALA A C 1
ATOM 667 O O . ALA A 1 85 ? -20.403 -7.488 12.518 1.00 82.19 85 ALA A O 1
ATOM 668 N N . GLN A 1 86 ? -18.219 -7.610 13.003 1.00 82.94 86 GLN A N 1
ATOM 669 C CA . GLN A 1 86 ? -18.256 -8.987 13.508 1.00 82.94 86 GLN A CA 1
ATOM 670 C C . GLN A 1 86 ? -18.827 -9.133 14.921 1.00 82.94 86 GLN A C 1
ATOM 672 O O . GLN A 1 86 ? -19.203 -10.241 15.288 1.00 82.94 86 GLN A O 1
ATOM 677 N N . GLN A 1 87 ? -18.846 -8.069 15.726 1.00 76.12 87 GLN A N 1
ATOM 678 C CA . GLN A 1 87 ? -19.328 -8.133 17.110 1.00 76.12 87 GLN A CA 1
ATOM 679 C C . GLN A 1 87 ? -20.629 -7.375 17.358 1.00 76.12 87 GLN A C 1
ATOM 681 O O . GLN A 1 87 ? -21.093 -7.353 18.490 1.00 76.12 87 GLN A O 1
ATOM 686 N N . GLU A 1 88 ? -21.214 -6.759 16.327 1.00 71.56 88 GLU A N 1
ATOM 687 C CA . GLU A 1 88 ? -22.459 -5.980 16.436 1.00 71.56 88 GLU A CA 1
ATOM 688 C C . GLU A 1 88 ? -22.396 -4.868 17.506 1.00 71.56 88 GLU A C 1
ATOM 690 O O . GLU A 1 88 ? -23.410 -4.438 18.052 1.00 71.56 88 GLU A O 1
ATOM 695 N N . LEU A 1 89 ? -21.193 -4.373 17.821 1.00 66.75 89 LEU A N 1
ATOM 696 C CA . LEU A 1 89 ? -20.997 -3.420 18.912 1.00 66.75 89 LEU A CA 1
ATOM 697 C C . LEU A 1 89 ? -21.211 -1.967 18.457 1.00 66.75 89 LEU A C 1
ATOM 699 O O . LEU A 1 89 ? -20.669 -1.557 17.423 1.00 66.75 89 LEU A O 1
ATOM 703 N N . PRO A 1 90 ? -21.909 -1.134 19.253 1.00 59.25 90 PRO A N 1
ATOM 704 C CA . PRO A 1 90 ? -21.968 0.301 19.024 1.00 59.25 90 PRO A CA 1
ATOM 705 C C . PRO A 1 90 ? -20.595 0.906 19.346 1.00 59.25 90 PRO A C 1
ATOM 707 O O . PRO A 1 90 ? -20.205 1.007 20.499 1.00 59.25 90 PRO A O 1
ATOM 710 N N . HIS A 1 91 ? -19.845 1.245 18.296 1.00 57.12 91 HIS A N 1
ATOM 711 C CA . HIS A 1 91 ? -18.561 1.960 18.304 1.00 57.12 91 HIS A CA 1
ATOM 712 C C . HIS A 1 91 ? -17.573 1.620 19.445 1.00 57.12 91 HIS A C 1
ATOM 714 O O . HIS A 1 91 ? -17.632 2.195 20.530 1.00 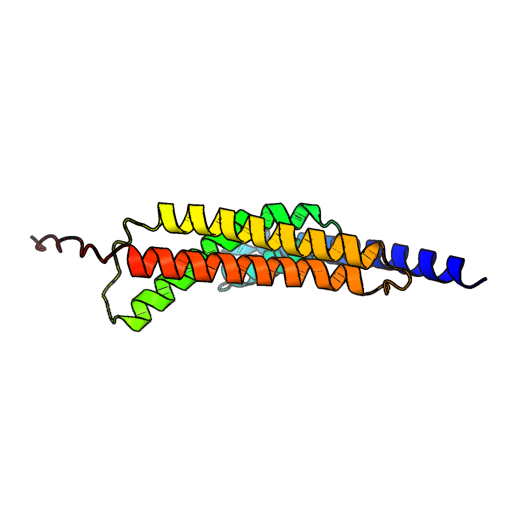57.12 91 HIS A O 1
ATOM 720 N N . PRO A 1 92 ? -16.562 0.771 19.189 1.00 55.50 92 PRO A N 1
ATOM 721 C CA . PRO A 1 92 ? -15.598 0.400 20.203 1.00 55.50 92 PRO A CA 1
ATOM 722 C C . PRO A 1 92 ? -14.674 1.574 20.517 1.00 55.50 92 PRO A C 1
ATOM 724 O O . PRO A 1 92 ? -14.014 2.136 19.636 1.00 55.50 92 PRO A O 1
ATOM 727 N N . ALA A 1 93 ? -14.555 1.873 21.806 1.00 55.31 93 ALA A N 1
ATOM 728 C CA . ALA A 1 93 ? -13.455 2.649 22.342 1.00 55.31 93 ALA A CA 1
ATOM 729 C C . ALA A 1 93 ? -12.186 1.792 22.279 1.00 55.31 93 ALA A C 1
ATOM 731 O O . ALA A 1 93 ? -11.827 1.057 23.195 1.00 55.31 93 ALA A O 1
ATOM 732 N N . THR A 1 94 ? -11.525 1.811 21.129 1.00 59.78 94 THR A N 1
ATOM 733 C CA . THR A 1 94 ? -10.319 1.020 20.895 1.00 59.78 94 THR A CA 1
ATOM 734 C C . THR A 1 94 ? -9.127 1.725 21.541 1.00 59.78 94 THR A C 1
ATOM 736 O O . THR A 1 94 ? -8.329 2.376 20.864 1.00 59.78 94 THR A O 1
ATOM 739 N N . GLY A 1 95 ? -8.968 1.567 22.861 1.00 61.84 95 GLY A N 1
ATOM 740 C CA . GLY A 1 95 ? -7.794 2.040 23.617 1.00 61.84 95 GLY A CA 1
ATOM 741 C C . GLY A 1 95 ? -6.457 1.532 23.052 1.00 61.84 95 GLY A C 1
ATOM 742 O O . GLY A 1 95 ? -5.401 2.109 23.293 1.00 61.84 95 GLY A O 1
ATOM 743 N N . HIS A 1 96 ? -6.503 0.499 22.205 1.00 72.19 96 HIS A N 1
ATOM 744 C CA . HIS A 1 96 ? -5.352 -0.080 21.516 1.00 72.19 96 HIS A CA 1
ATOM 745 C C . HIS A 1 96 ? -5.115 0.436 20.091 1.00 72.19 96 HIS A C 1
ATOM 747 O O . HIS A 1 96 ? -4.216 -0.074 19.426 1.00 72.19 96 HIS A O 1
ATOM 753 N N . THR A 1 97 ? -5.840 1.454 19.613 1.00 78.38 97 THR A N 1
ATOM 754 C CA . THR A 1 97 ? -5.652 1.995 18.249 1.00 78.38 97 THR A CA 1
ATOM 755 C C . THR A 1 97 ? -4.228 2.480 18.009 1.00 78.38 97 THR A C 1
ATOM 757 O O . THR A 1 97 ? -3.647 2.176 16.970 1.00 78.38 97 THR A O 1
ATOM 760 N N . GLY A 1 98 ? -3.627 3.171 18.985 1.00 80.75 98 GLY A N 1
ATOM 761 C CA . GLY A 1 98 ? -2.236 3.623 18.883 1.00 80.75 98 GLY A CA 1
ATOM 762 C C . GLY A 1 98 ? -1.254 2.456 18.747 1.00 80.75 98 GLY A C 1
ATOM 763 O O . GLY A 1 98 ? -0.392 2.466 17.873 1.00 80.75 98 GLY A O 1
ATOM 764 N N . LYS A 1 99 ? -1.436 1.397 19.548 1.00 85.44 99 LYS A N 1
ATOM 765 C CA . LYS A 1 99 ? -0.619 0.175 19.467 1.00 85.44 99 LYS A CA 1
ATOM 766 C C . LYS A 1 99 ? -0.822 -0.550 18.135 1.00 85.44 99 LYS A C 1
ATOM 768 O O . LYS A 1 99 ? 0.156 -0.940 17.506 1.00 85.44 99 LYS A O 1
ATOM 773 N N . ALA A 1 100 ? -2.071 -0.696 17.692 1.00 86.19 100 ALA A N 1
ATOM 774 C CA . ALA A 1 100 ? -2.411 -1.320 16.418 1.00 86.19 100 ALA A CA 1
ATOM 775 C C . ALA A 1 100 ? -1.757 -0.577 15.247 1.00 86.19 100 ALA A C 1
ATOM 777 O O . ALA A 1 100 ? -1.136 -1.221 14.410 1.00 86.19 100 ALA A O 1
ATOM 778 N N . LEU A 1 101 ? -1.804 0.758 15.238 1.00 87.19 101 LEU A N 1
ATOM 779 C CA . LEU A 1 101 ? -1.176 1.583 14.207 1.00 87.19 101 LEU A CA 1
ATOM 780 C C . LEU A 1 101 ? 0.354 1.442 14.190 1.00 87.19 101 LEU A C 1
ATOM 782 O O . LEU A 1 101 ? 0.945 1.281 13.119 1.00 87.19 101 LEU A O 1
ATOM 786 N N . SER A 1 102 ? 1.007 1.460 15.355 1.00 86.38 102 SER A N 1
ATOM 787 C CA . SER A 1 102 ? 2.460 1.262 15.449 1.00 86.38 102 SER A CA 1
ATOM 788 C C . SER A 1 102 ? 2.871 -0.115 14.928 1.00 86.38 102 SER A C 1
ATOM 790 O O . SER A 1 102 ? 3.766 -0.226 14.089 1.00 86.38 102 SER A O 1
ATOM 792 N N . CYS A 1 103 ? 2.174 -1.171 15.356 1.00 89.94 103 CYS A N 1
ATOM 793 C CA . CYS A 1 103 ? 2.430 -2.528 14.884 1.00 89.94 103 CYS A CA 1
ATOM 794 C C . CYS A 1 103 ? 2.126 -2.682 13.382 1.00 89.94 103 CYS A C 1
ATOM 796 O O . CYS A 1 103 ? 2.886 -3.338 12.674 1.00 89.94 103 CYS A O 1
ATOM 798 N N . ALA A 1 104 ? 1.074 -2.034 12.873 1.00 89.56 104 ALA A N 1
ATOM 799 C CA . ALA A 1 104 ? 0.725 -2.012 11.454 1.00 89.56 104 ALA A CA 1
ATOM 800 C C . ALA A 1 104 ? 1.814 -1.358 10.598 1.00 89.56 104 ALA A C 1
ATOM 802 O O . ALA A 1 104 ? 2.175 -1.877 9.545 1.00 89.56 104 ALA A O 1
ATOM 803 N N . THR A 1 105 ? 2.366 -0.242 11.072 1.00 85.81 105 THR A N 1
ATOM 804 C CA . THR A 1 105 ? 3.441 0.500 10.400 1.00 85.81 105 THR A CA 1
ATOM 805 C C . THR A 1 105 ? 4.714 -0.344 10.314 1.00 85.81 105 THR A C 1
ATOM 807 O O . THR A 1 105 ? 5.318 -0.450 9.245 1.00 85.81 105 THR A O 1
ATOM 810 N N . LEU A 1 106 ? 5.095 -1.012 11.409 1.00 90.75 106 LEU A N 1
ATOM 811 C CA . LEU A 1 106 ? 6.237 -1.932 11.427 1.00 90.75 106 LEU A CA 1
ATOM 812 C C . LEU A 1 106 ? 6.014 -3.141 10.510 1.00 90.75 106 LEU A C 1
ATOM 814 O O . LEU A 1 106 ? 6.900 -3.493 9.733 1.00 90.75 106 LEU A O 1
ATOM 818 N N . ALA A 1 107 ? 4.823 -3.740 10.548 1.00 92.50 107 ALA A N 1
ATOM 819 C CA . ALA A 1 107 ? 4.471 -4.877 9.702 1.00 92.50 107 ALA A CA 1
ATOM 820 C C . ALA A 1 107 ? 4.492 -4.512 8.209 1.00 92.50 107 ALA A C 1
ATOM 822 O O . ALA A 1 107 ? 5.085 -5.237 7.410 1.00 92.50 107 ALA A O 1
ATOM 823 N N . ALA A 1 108 ? 3.918 -3.361 7.837 1.00 90.06 108 ALA A N 1
ATOM 824 C CA . ALA A 1 108 ? 3.978 -2.840 6.473 1.00 90.06 108 ALA A CA 1
ATOM 825 C C . ALA A 1 108 ? 5.426 -2.629 6.013 1.00 90.06 108 ALA A C 1
ATOM 827 O O . ALA A 1 108 ? 5.789 -3.032 4.909 1.00 90.06 108 ALA A O 1
ATOM 828 N N . THR A 1 109 ? 6.265 -2.052 6.879 1.00 89.31 109 THR A N 1
ATOM 829 C CA . THR A 1 109 ? 7.691 -1.829 6.599 1.00 89.31 109 THR A CA 1
ATOM 830 C C . THR A 1 109 ? 8.417 -3.147 6.336 1.00 89.31 109 THR A C 1
ATOM 832 O O . THR A 1 109 ? 9.111 -3.276 5.328 1.00 89.31 109 THR A O 1
ATOM 835 N N . GLY A 1 110 ? 8.224 -4.148 7.203 1.00 92.38 110 GLY A N 1
ATOM 836 C CA . GLY A 1 110 ? 8.834 -5.470 7.056 1.00 92.38 110 GLY A CA 1
ATOM 837 C C . GLY A 1 110 ? 8.400 -6.184 5.774 1.00 92.38 110 GLY A C 1
ATOM 838 O O . GLY A 1 110 ? 9.241 -6.717 5.052 1.00 92.38 110 GLY A O 1
ATOM 839 N N . ALA A 1 111 ? 7.109 -6.139 5.442 1.00 93.19 111 ALA A N 1
ATOM 840 C CA . ALA A 1 111 ? 6.582 -6.741 4.220 1.00 93.19 111 ALA A CA 1
ATOM 841 C C . ALA A 1 111 ? 7.125 -6.061 2.951 1.00 93.19 111 ALA A C 1
ATOM 843 O O . ALA A 1 111 ? 7.554 -6.746 2.023 1.00 93.19 111 ALA A O 1
ATOM 844 N N . ILE A 1 112 ? 7.184 -4.726 2.921 1.00 89.12 112 ILE A N 1
ATOM 845 C CA . ILE A 1 112 ? 7.768 -3.974 1.798 1.00 89.12 112 ILE A CA 1
ATOM 846 C C . ILE A 1 112 ? 9.265 -4.284 1.657 1.00 89.12 112 ILE A C 1
ATOM 848 O O . ILE A 1 112 ? 9.741 -4.524 0.546 1.00 89.12 112 ILE A O 1
ATOM 852 N N . ALA A 1 113 ? 10.008 -4.354 2.766 1.00 89.00 113 ALA A N 1
ATOM 853 C CA . ALA A 1 113 ? 11.424 -4.722 2.758 1.00 89.00 113 ALA A CA 1
ATOM 854 C C . ALA A 1 113 ? 11.659 -6.166 2.273 1.00 89.00 113 ALA A C 1
ATOM 856 O O . ALA A 1 113 ? 12.650 -6.442 1.591 1.00 89.00 113 ALA A O 1
ATOM 857 N N . LEU A 1 114 ? 10.742 -7.088 2.574 1.00 92.88 114 LEU A N 1
ATOM 858 C CA . LEU A 1 114 ? 10.795 -8.461 2.079 1.00 92.88 114 LEU A CA 1
ATOM 859 C C . LEU A 1 114 ? 10.570 -8.515 0.562 1.00 92.88 114 LEU A C 1
ATOM 861 O O . LEU A 1 114 ? 11.361 -9.130 -0.152 1.00 92.88 114 LEU A O 1
ATOM 865 N N . VAL A 1 115 ? 9.549 -7.818 0.051 1.00 91.44 115 VAL A N 1
ATOM 866 C CA . VAL A 1 115 ? 9.308 -7.704 -1.399 1.00 91.44 115 VAL A CA 1
ATOM 867 C C . VAL A 1 115 ? 10.506 -7.059 -2.100 1.00 91.44 115 VAL A C 1
ATOM 869 O O . VAL A 1 115 ? 10.890 -7.490 -3.186 1.00 91.44 115 VAL A O 1
ATOM 872 N N . TRP A 1 116 ? 11.166 -6.096 -1.455 1.00 86.38 116 TRP A N 1
ATOM 873 C CA . TRP A 1 116 ? 12.410 -5.513 -1.952 1.00 86.38 116 TRP A CA 1
ATOM 874 C C . TRP A 1 116 ? 13.549 -6.533 -2.059 1.00 86.38 116 TRP A C 1
ATOM 876 O O . TRP A 1 116 ? 14.209 -6.616 -3.097 1.00 86.38 116 TRP A O 1
ATOM 886 N N . LYS A 1 117 ? 13.774 -7.340 -1.017 1.00 88.69 117 LYS A N 1
ATOM 887 C CA . LYS A 1 117 ? 14.774 -8.419 -1.043 1.00 88.69 117 LYS A CA 1
ATOM 888 C C . LYS A 1 117 ? 14.503 -9.395 -2.192 1.00 88.69 117 LYS A C 1
ATOM 890 O O . LYS A 1 117 ? 15.431 -9.716 -2.936 1.00 88.69 117 LYS A O 1
ATOM 895 N N . PHE A 1 118 ? 13.245 -9.796 -2.388 1.00 89.75 118 PHE A N 1
ATOM 896 C CA . PHE A 1 118 ? 12.848 -10.650 -3.511 1.00 89.75 118 PHE A CA 1
ATOM 897 C C . PHE A 1 118 ? 13.091 -9.981 -4.863 1.00 89.75 118 PHE A C 1
ATOM 899 O O . PHE A 1 118 ? 13.692 -10.597 -5.743 1.00 89.75 118 PHE A O 1
ATOM 906 N N . ARG A 1 119 ? 12.703 -8.709 -5.017 1.00 86.75 119 ARG A N 1
ATOM 907 C CA . ARG A 1 119 ? 12.976 -7.920 -6.224 1.00 86.75 119 ARG A CA 1
ATOM 908 C C . ARG A 1 119 ? 14.454 -7.924 -6.559 1.00 86.75 119 ARG A C 1
ATOM 910 O O . ARG A 1 119 ? 14.808 -8.217 -7.695 1.00 86.75 119 ARG A O 1
ATOM 917 N N . GLN A 1 120 ? 15.301 -7.573 -5.596 1.00 85.88 120 GLN A N 1
ATOM 918 C CA . GLN A 1 120 ? 16.735 -7.457 -5.825 1.00 85.88 120 GLN A CA 1
ATOM 919 C C . GLN A 1 120 ? 17.316 -8.798 -6.277 1.00 85.88 120 GLN A C 1
ATOM 921 O O . GLN A 1 120 ? 18.056 -8.839 -7.252 1.00 85.88 120 GLN A O 1
ATOM 926 N N .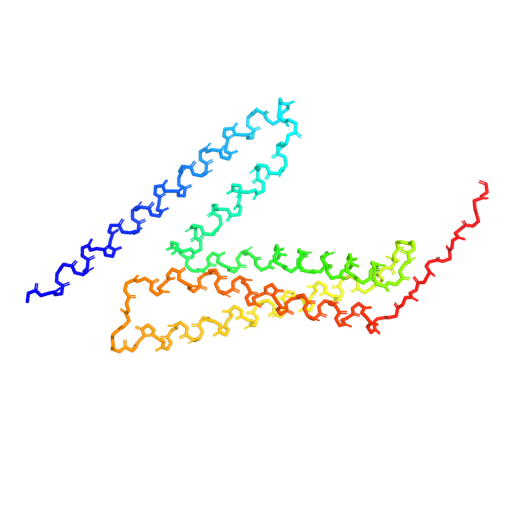 SER A 1 121 ? 16.920 -9.900 -5.636 1.00 87.94 121 SER A N 1
ATOM 927 C CA . SER A 1 121 ? 17.364 -11.236 -6.040 1.00 87.94 121 SER A CA 1
ATOM 928 C C . SER A 1 121 ? 16.912 -11.603 -7.456 1.00 87.94 121 SER A C 1
ATOM 930 O O . SER A 1 121 ? 17.677 -12.205 -8.203 1.00 87.94 121 SER A O 1
ATOM 932 N N . TYR A 1 122 ? 15.688 -11.236 -7.840 1.00 85.44 122 TYR A N 1
ATOM 933 C CA . TYR A 1 122 ? 15.128 -11.587 -9.145 1.00 85.44 122 TYR A CA 1
ATOM 934 C C . TYR A 1 122 ? 15.674 -10.703 -10.276 1.00 85.44 122 TYR A C 1
ATOM 936 O O . TYR A 1 122 ? 15.958 -11.189 -11.366 1.00 85.44 122 TYR A O 1
ATOM 944 N N . MET A 1 123 ? 15.877 -9.410 -10.017 1.00 82.06 123 MET A N 1
ATOM 945 C CA . MET A 1 123 ? 16.472 -8.462 -10.970 1.00 82.06 123 MET A CA 1
ATOM 946 C C . MET A 1 123 ? 17.951 -8.730 -11.240 1.00 82.06 123 MET A C 1
ATOM 948 O O . MET A 1 123 ? 18.434 -8.389 -12.313 1.00 82.06 123 MET A O 1
ATOM 952 N N . MET A 1 124 ? 18.653 -9.364 -10.300 1.00 84.44 124 MET A N 1
ATOM 953 C CA . MET A 1 124 ? 20.045 -9.790 -10.476 1.00 84.44 124 MET A CA 1
ATOM 954 C C . MET A 1 124 ? 20.175 -11.157 -11.171 1.00 84.44 124 MET A C 1
ATOM 956 O O . MET A 1 124 ? 21.290 -11.601 -11.429 1.00 84.44 124 MET A O 1
ATOM 960 N N . SER A 1 125 ? 19.061 -11.836 -11.473 1.00 84.38 125 SER A N 1
ATOM 961 C CA . SER A 1 125 ? 19.073 -13.108 -12.201 1.00 84.38 125 SER A CA 1
ATOM 962 C C . SER A 1 125 ? 19.095 -12.894 -13.721 1.00 84.38 125 SER A C 1
ATOM 964 O O . SER A 1 125 ? 18.477 -11.963 -14.247 1.00 84.38 125 SER A O 1
ATOM 966 N N . ASN A 1 126 ? 19.803 -13.765 -14.449 1.00 67.50 126 ASN A N 1
ATOM 967 C CA . ASN A 1 126 ? 19.842 -13.728 -15.912 1.00 67.50 126 ASN A CA 1
ATOM 968 C C . ASN A 1 126 ? 18.443 -14.027 -16.477 1.00 67.50 126 ASN A C 1
ATOM 970 O O . ASN A 1 126 ? 17.950 -15.143 -16.339 1.00 67.50 126 ASN A O 1
ATOM 974 N N . GLY A 1 127 ? 17.816 -13.039 -17.126 1.00 78.88 127 GLY A N 1
ATOM 975 C CA . GLY A 1 127 ? 16.498 -13.191 -17.762 1.00 78.88 127 GLY A CA 1
ATOM 976 C C . GLY A 1 127 ? 15.370 -12.350 -17.159 1.00 78.88 127 GLY A C 1
ATOM 977 O O . GLY A 1 127 ? 14.211 -12.546 -17.523 1.00 78.88 127 GLY A O 1
ATOM 978 N N . ALA A 1 128 ? 15.673 -11.399 -16.273 1.00 73.56 128 ALA A N 1
ATOM 979 C CA . ALA A 1 128 ? 14.694 -10.436 -15.777 1.00 73.56 128 ALA A CA 1
ATOM 980 C C . ALA A 1 128 ? 13.972 -9.703 -16.931 1.00 73.56 128 ALA A C 1
ATOM 982 O O . ALA A 1 128 ? 14.556 -8.888 -17.645 1.00 73.56 128 ALA A O 1
ATOM 983 N N . GLY A 1 129 ? 12.682 -9.997 -17.119 1.00 77.06 129 GLY A N 1
ATOM 984 C CA . GLY A 1 129 ? 11.857 -9.345 -18.135 1.00 77.06 129 GLY A CA 1
ATOM 985 C C . GLY A 1 129 ? 11.618 -7.861 -17.833 1.00 77.06 129 GLY A C 1
ATOM 986 O O . GLY A 1 129 ? 11.490 -7.466 -16.676 1.00 77.06 129 GLY A O 1
ATOM 987 N N . MET A 1 130 ? 11.477 -7.038 -18.880 1.00 76.56 130 MET A N 1
ATOM 988 C CA . MET A 1 130 ? 11.258 -5.581 -18.764 1.00 76.56 130 MET A CA 1
ATOM 989 C C . MET A 1 130 ? 10.014 -5.184 -17.948 1.00 76.56 130 MET A C 1
ATOM 991 O O . MET A 1 130 ? 9.963 -4.084 -17.411 1.00 76.56 130 MET A O 1
ATOM 995 N N . TRP A 1 131 ? 9.021 -6.069 -17.832 1.00 77.94 131 TRP A N 1
ATOM 996 C CA . TRP A 1 131 ? 7.778 -5.806 -17.097 1.00 77.94 131 TRP A CA 1
ATOM 997 C C . TRP A 1 131 ? 7.876 -6.068 -15.592 1.00 77.94 131 TRP A C 1
ATOM 999 O O . TRP A 1 131 ? 7.079 -5.536 -14.823 1.00 77.94 131 TRP A O 1
ATOM 1009 N N . LEU A 1 132 ? 8.850 -6.866 -15.148 1.00 78.38 132 LEU A N 1
ATOM 1010 C CA . LEU A 1 132 ? 8.953 -7.264 -13.744 1.00 78.38 132 LEU A CA 1
ATOM 1011 C C . LEU A 1 132 ? 9.081 -6.082 -12.767 1.00 78.38 132 LEU A C 1
ATOM 1013 O O . LEU A 1 132 ? 8.401 -6.116 -11.741 1.00 78.38 132 LEU A O 1
ATOM 1017 N N . PRO A 1 133 ? 9.880 -5.029 -13.049 1.00 75.25 133 PRO A N 1
ATOM 1018 C CA . PRO A 1 133 ? 9.972 -3.851 -12.187 1.00 75.25 133 PRO A CA 1
ATOM 1019 C C . PRO A 1 133 ? 8.618 -3.222 -11.839 1.00 75.25 133 PRO A C 1
ATOM 1021 O O . PRO A 1 133 ? 8.474 -2.698 -10.741 1.00 75.25 133 PRO A O 1
ATOM 1024 N N . PHE A 1 134 ? 7.624 -3.327 -12.726 1.00 77.25 134 PHE A N 1
ATOM 1025 C CA . PHE A 1 134 ? 6.292 -2.738 -12.556 1.00 77.25 134 PHE A CA 1
ATOM 1026 C C . PHE A 1 134 ? 5.369 -3.569 -11.667 1.00 77.25 134 PHE A C 1
ATOM 1028 O O . PHE A 1 134 ? 4.407 -3.035 -11.122 1.00 77.25 134 PHE A O 1
ATOM 1035 N N . LEU A 1 135 ? 5.666 -4.857 -11.477 1.00 83.75 135 LEU A N 1
ATOM 1036 C CA . LEU A 1 135 ? 4.896 -5.731 -10.591 1.00 83.75 135 LEU A CA 1
ATOM 1037 C C . LEU A 1 135 ? 5.275 -5.530 -9.119 1.00 83.75 135 LEU A C 1
ATOM 1039 O O . LEU A 1 135 ? 4.437 -5.716 -8.235 1.00 83.75 135 LEU A O 1
ATOM 1043 N N . PHE A 1 136 ? 6.516 -5.126 -8.837 1.00 84.88 136 PHE A N 1
ATOM 1044 C CA . PHE A 1 136 ? 7.024 -5.004 -7.468 1.00 84.88 136 PHE A CA 1
ATOM 1045 C C . PHE A 1 136 ? 6.365 -3.895 -6.626 1.00 84.88 136 PHE A C 1
ATOM 1047 O O . PHE A 1 136 ? 6.034 -4.179 -5.480 1.00 84.88 136 PHE A O 1
ATOM 1054 N N . PRO A 1 137 ? 6.119 -2.665 -7.120 1.00 81.62 137 PRO A N 1
ATOM 1055 C CA . PRO A 1 137 ? 5.463 -1.633 -6.314 1.00 81.62 137 PRO A CA 1
ATOM 1056 C C . PRO A 1 137 ? 4.021 -1.993 -5.904 1.00 81.62 137 PRO A C 1
ATOM 1058 O O . PRO A 1 137 ? 3.719 -1.923 -4.711 1.00 81.62 137 PRO A O 1
ATOM 1061 N N . PRO A 1 138 ? 3.132 -2.452 -6.814 1.00 83.62 138 PRO A N 1
ATOM 1062 C CA . PRO A 1 138 ? 1.798 -2.911 -6.426 1.00 83.62 138 PRO A CA 1
ATOM 1063 C C . PRO A 1 138 ? 1.840 -4.098 -5.458 1.00 83.62 138 PRO A C 1
ATOM 1065 O O . PRO A 1 138 ? 1.108 -4.110 -4.471 1.00 83.62 138 PRO A O 1
ATOM 1068 N N . THR A 1 139 ? 2.723 -5.077 -5.690 1.00 88.69 139 THR A N 1
ATOM 1069 C CA . THR A 1 139 ? 2.853 -6.236 -4.788 1.00 88.69 139 THR A CA 1
ATOM 1070 C C . THR A 1 139 ? 3.412 -5.850 -3.420 1.00 88.69 139 THR A C 1
ATOM 1072 O O . THR A 1 139 ? 2.924 -6.362 -2.416 1.00 88.69 139 THR A O 1
ATOM 1075 N N . ALA A 1 140 ? 4.352 -4.904 -3.345 1.00 89.06 140 ALA A N 1
ATOM 1076 C CA . ALA A 1 140 ? 4.861 -4.363 -2.086 1.00 89.06 140 ALA A CA 1
ATOM 1077 C C . ALA A 1 140 ? 3.757 -3.672 -1.278 1.00 89.06 140 ALA A C 1
ATOM 1079 O O . ALA A 1 140 ? 3.663 -3.882 -0.070 1.00 89.06 140 ALA A O 1
ATOM 1080 N N . LEU A 1 141 ? 2.886 -2.900 -1.933 1.00 87.06 141 LEU A N 1
ATOM 1081 C CA . LEU A 1 141 ? 1.758 -2.247 -1.268 1.00 87.06 141 LEU A CA 1
ATOM 1082 C C . LEU A 1 141 ? 0.698 -3.240 -0.799 1.00 87.06 141 LEU A C 1
ATOM 1084 O O . LEU A 1 141 ? 0.210 -3.111 0.321 1.00 87.06 141 LEU A O 1
ATOM 1088 N N . LEU A 1 142 ? 0.372 -4.248 -1.610 1.00 91.25 142 LEU A N 1
ATOM 1089 C CA . LEU A 1 142 ? -0.560 -5.307 -1.217 1.00 91.25 142 LEU A CA 1
ATOM 1090 C C . LEU A 1 142 ? -0.012 -6.133 -0.048 1.00 91.25 142 LEU A C 1
ATOM 1092 O O . LEU A 1 142 ? -0.736 -6.381 0.915 1.00 91.25 142 LEU A O 1
ATOM 1096 N N . ALA A 1 143 ? 1.269 -6.504 -0.092 1.00 93.44 143 ALA A N 1
ATOM 1097 C CA . ALA A 1 143 ? 1.937 -7.208 0.998 1.00 93.44 143 ALA A CA 1
ATOM 1098 C C . ALA A 1 143 ? 1.981 -6.348 2.270 1.00 93.44 143 ALA A C 1
ATOM 1100 O O . ALA A 1 143 ? 1.646 -6.826 3.354 1.00 93.44 143 ALA A O 1
ATOM 1101 N N . GLY A 1 144 ? 2.330 -5.065 2.130 1.00 92.75 144 GLY A N 1
ATOM 1102 C CA . GLY A 1 144 ? 2.340 -4.095 3.220 1.00 92.75 144 GLY A CA 1
ATOM 1103 C C . GLY A 1 144 ? 0.968 -3.930 3.866 1.00 92.75 144 GLY A C 1
ATOM 1104 O O . GLY A 1 144 ? 0.851 -4.005 5.088 1.00 92.75 144 GLY A O 1
ATOM 1105 N N . PHE A 1 145 ? -0.079 -3.777 3.054 1.00 93.25 145 PHE A N 1
ATOM 1106 C CA . PHE A 1 145 ? -1.459 -3.680 3.520 1.00 93.25 145 PHE A CA 1
ATOM 1107 C C . PHE A 1 145 ? -1.916 -4.961 4.219 1.00 93.25 145 PHE A C 1
ATOM 1109 O O . PHE A 1 145 ? -2.457 -4.885 5.319 1.00 93.25 145 PHE A O 1
ATOM 1116 N N . GLY A 1 146 ? -1.677 -6.132 3.622 1.00 94.62 146 GLY A N 1
ATOM 1117 C CA . GLY A 1 146 ? -2.068 -7.420 4.196 1.00 94.62 146 GLY A CA 1
ATOM 1118 C C . GLY A 1 146 ? -1.412 -7.680 5.552 1.00 94.62 146 GLY A C 1
ATOM 1119 O O . GLY A 1 146 ? -2.098 -8.032 6.513 1.00 94.62 146 GLY A O 1
ATOM 1120 N N . ALA A 1 147 ? -0.104 -7.428 5.663 1.00 95.62 147 ALA A N 1
ATOM 1121 C CA . ALA A 1 147 ? 0.630 -7.553 6.920 1.00 95.62 147 ALA A CA 1
ATOM 1122 C C . ALA A 1 147 ? 0.123 -6.558 7.979 1.00 95.62 147 ALA A C 1
ATOM 1124 O O . ALA A 1 147 ? -0.162 -6.943 9.115 1.00 95.62 147 ALA A O 1
ATOM 1125 N N . ALA A 1 148 ? -0.053 -5.288 7.597 1.00 93.75 148 ALA A N 1
ATOM 1126 C CA . ALA A 1 148 ? -0.586 -4.248 8.471 1.00 93.75 148 ALA A CA 1
ATOM 1127 C C . ALA A 1 148 ? -2.004 -4.562 8.964 1.00 93.75 148 ALA A C 1
ATOM 1129 O O . ALA A 1 148 ? -2.311 -4.352 10.140 1.00 93.75 148 ALA A O 1
ATOM 1130 N N . PHE A 1 149 ? -2.859 -5.086 8.084 1.00 94.25 149 PHE A N 1
ATOM 1131 C CA . PHE A 1 149 ? -4.228 -5.478 8.397 1.00 94.25 149 PHE A CA 1
ATOM 1132 C C . PHE A 1 149 ? -4.246 -6.653 9.370 1.00 94.25 149 PHE A C 1
ATOM 1134 O O . PHE A 1 149 ? -4.884 -6.550 10.413 1.00 94.25 149 PHE A O 1
ATOM 1141 N N . GLY A 1 150 ? -3.514 -7.732 9.073 1.00 92.88 150 GLY A N 1
ATOM 1142 C CA . GLY A 1 150 ? -3.477 -8.924 9.922 1.00 92.88 150 GLY A CA 1
ATOM 1143 C C . GLY A 1 150 ? -3.007 -8.609 11.342 1.00 92.88 150 GLY A C 1
ATOM 1144 O O . GLY A 1 150 ? -3.649 -9.008 12.314 1.00 92.88 150 GLY A O 1
ATOM 1145 N N . VAL A 1 151 ? -1.944 -7.809 11.470 1.00 93.44 151 VAL A N 1
ATOM 1146 C CA . VAL A 1 151 ? -1.425 -7.381 12.774 1.00 93.44 151 VAL A CA 1
ATOM 1147 C C . VAL A 1 151 ? -2.386 -6.424 13.479 1.00 93.44 151 VAL A C 1
ATOM 1149 O O . VAL A 1 151 ? -2.656 -6.615 14.663 1.00 93.44 151 VAL A O 1
ATOM 1152 N N . SER A 1 152 ? -2.952 -5.435 12.776 1.00 89.75 152 SER A N 1
ATOM 1153 C CA . SER A 1 152 ? -3.957 -4.534 13.363 1.00 89.75 152 SER A CA 1
ATOM 1154 C C . SER A 1 152 ? -5.147 -5.318 13.901 1.00 89.75 152 SER A C 1
ATOM 1156 O O . SER A 1 152 ? -5.558 -5.114 15.038 1.00 89.75 152 SER A O 1
ATOM 1158 N N . PHE A 1 153 ? -5.676 -6.238 13.096 1.00 89.44 153 PHE A N 1
ATOM 1159 C CA . PHE A 1 153 ? -6.828 -7.057 13.440 1.00 89.44 153 PHE A CA 1
ATOM 1160 C C . PHE A 1 153 ? -6.538 -7.949 14.650 1.00 89.44 153 PHE A C 1
ATOM 1162 O O . PHE A 1 153 ? -7.349 -8.002 15.571 1.00 89.44 153 PHE A O 1
ATOM 1169 N N . ALA A 1 154 ? -5.360 -8.577 14.709 1.00 90.12 154 ALA A N 1
ATOM 1170 C CA . ALA A 1 154 ? -4.935 -9.356 15.868 1.00 90.12 154 ALA A CA 1
ATOM 1171 C C . ALA A 1 154 ? -4.804 -8.491 17.134 1.00 90.12 154 ALA A C 1
ATOM 1173 O O . ALA A 1 154 ? -5.336 -8.858 18.180 1.00 90.12 154 ALA A O 1
ATOM 1174 N N . VAL A 1 155 ? -4.154 -7.323 17.053 1.00 88.12 155 VAL A N 1
ATOM 1175 C CA . VAL A 1 155 ? -4.003 -6.409 18.201 1.00 88.12 155 VAL A CA 1
ATOM 1176 C C . VAL A 1 155 ? -5.359 -5.929 18.707 1.00 88.12 155 VAL A C 1
ATOM 1178 O O . VAL A 1 155 ? -5.578 -5.896 19.913 1.00 88.12 155 VAL A O 1
ATOM 1181 N N . ILE A 1 156 ? -6.275 -5.588 17.803 1.00 86.50 156 ILE A N 1
ATOM 1182 C CA . ILE A 1 156 ? -7.628 -5.149 18.154 1.00 86.50 156 ILE A CA 1
ATOM 1183 C C . ILE A 1 156 ? -8.415 -6.298 18.801 1.00 86.50 156 ILE A C 1
ATOM 1185 O O . ILE A 1 156 ? -9.027 -6.102 19.847 1.00 86.50 156 ILE A O 1
ATOM 1189 N N . ARG A 1 157 ? -8.342 -7.509 18.233 1.00 84.44 157 ARG A N 1
ATOM 1190 C CA . ARG A 1 157 ? -9.024 -8.701 18.757 1.00 84.44 157 ARG A CA 1
ATOM 1191 C C . ARG A 1 157 ? -8.526 -9.105 20.146 1.00 84.44 157 ARG A C 1
ATOM 1193 O O . ARG A 1 157 ? -9.336 -9.479 20.987 1.00 84.44 157 ARG A O 1
ATOM 1200 N N . HIS A 1 158 ? -7.216 -9.046 20.383 1.00 82.81 158 HIS A N 1
ATOM 1201 C CA . HIS A 1 158 ? -6.600 -9.447 21.653 1.00 82.81 158 HIS A CA 1
ATOM 1202 C C . HIS A 1 158 ? -6.522 -8.323 22.690 1.00 82.81 158 HIS A C 1
ATOM 1204 O O . HIS A 1 158 ? -6.338 -8.608 23.869 1.00 82.81 158 HIS A O 1
ATOM 1210 N N . GLY A 1 159 ? -6.657 -7.062 22.277 1.00 71.62 159 GLY A N 1
ATOM 1211 C CA . GLY A 1 159 ? -6.610 -5.906 23.171 1.00 71.62 159 GLY A CA 1
ATOM 1212 C C . GLY A 1 159 ? -7.781 -5.828 24.155 1.00 71.62 159 GLY A C 1
ATOM 1213 O O . GLY A 1 159 ? -7.689 -5.125 25.149 1.00 71.62 159 GLY A O 1
ATOM 1214 N N . GLY A 1 160 ? -8.858 -6.580 23.922 1.00 58.22 160 GLY A N 1
ATOM 1215 C CA . GLY A 1 160 ? -10.052 -6.530 24.758 1.00 58.22 160 GLY A CA 1
ATOM 1216 C C . GLY A 1 160 ? -10.877 -5.267 24.501 1.00 58.22 160 GLY A C 1
ATOM 1217 O O . GLY A 1 160 ? -10.361 -4.169 24.284 1.00 58.22 160 GLY A O 1
ATOM 1218 N N . TYR A 1 161 ? -12.197 -5.427 24.500 1.00 57.28 161 TYR A N 1
ATOM 1219 C CA . TYR A 1 161 ? -13.113 -4.297 24.496 1.00 57.28 161 TYR A CA 1
ATOM 1220 C C . TYR A 1 161 ? -13.139 -3.691 25.891 1.00 57.28 161 TYR A C 1
ATOM 1222 O O . TYR A 1 161 ? -13.632 -4.316 26.826 1.00 57.28 161 TYR A O 1
ATOM 1230 N N . GLN A 1 162 ? -12.659 -2.462 26.034 1.00 54.28 162 GLN A N 1
ATOM 1231 C CA . GLN A 1 162 ? -13.166 -1.614 27.100 1.00 54.28 162 GLN A CA 1
ATOM 1232 C C . GLN A 1 162 ? -14.393 -0.911 26.533 1.00 54.28 162 GLN A C 1
ATOM 1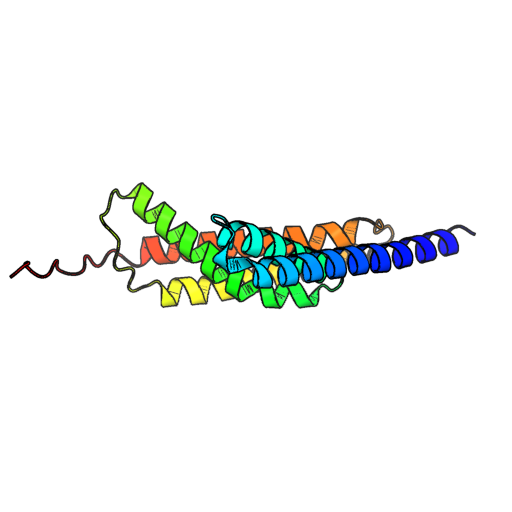234 O O . GLN A 1 162 ? -14.277 0.001 25.715 1.00 54.28 162 GLN A O 1
ATOM 1239 N N . LEU A 1 163 ? -15.581 -1.381 26.917 1.00 52.66 163 LEU A N 1
ATOM 1240 C CA . LEU A 1 163 ? -16.769 -0.543 26.828 1.00 52.66 163 LEU A CA 1
ATOM 1241 C C . LEU A 1 163 ? -16.444 0.698 27.659 1.00 52.66 163 LEU A C 1
ATOM 1243 O O . LEU A 1 163 ? -16.263 0.592 28.873 1.00 52.66 163 LEU A O 1
ATOM 1247 N N . LEU A 1 164 ? -16.293 1.858 27.011 1.00 52.12 164 LEU A N 1
ATOM 1248 C CA . LEU A 1 164 ? -16.335 3.103 27.766 1.00 52.12 164 LEU A CA 1
ATOM 1249 C C . LEU A 1 164 ? -17.668 3.084 28.519 1.00 52.12 164 LEU A C 1
ATOM 1251 O O . LEU A 1 164 ? -18.687 2.784 27.885 1.00 52.12 164 LEU A O 1
ATOM 1255 N N . PRO A 1 165 ? -17.682 3.351 29.836 1.00 48.81 165 PRO A N 1
ATOM 1256 C CA . PRO A 1 165 ? -18.938 3.512 30.539 1.00 48.81 165 PRO A CA 1
ATOM 1257 C C . PRO A 1 165 ? -19.727 4.562 29.767 1.00 48.81 165 PRO A C 1
ATOM 1259 O O . PRO A 1 165 ? -19.245 5.675 29.546 1.00 48.81 165 PRO A O 1
ATOM 1262 N N . THR A 1 166 ? -20.903 4.179 29.274 1.00 53.81 166 THR A N 1
ATOM 1263 C CA . THR A 1 166 ? -21.862 5.135 28.742 1.00 53.81 166 THR A CA 1
ATOM 1264 C C . THR A 1 166 ? -22.108 6.120 29.871 1.00 53.81 166 THR A C 1
ATOM 1266 O O . THR A 1 166 ? -22.725 5.746 30.870 1.00 53.81 166 THR A O 1
ATOM 1269 N N . SER A 1 167 ? -21.562 7.336 29.771 1.00 45.59 167 SER A N 1
ATOM 1270 C CA . SER A 1 167 ? -21.963 8.409 30.675 1.00 45.59 167 SER A CA 1
ATOM 1271 C C . SER A 1 167 ? -23.488 8.426 30.665 1.00 45.59 167 SER A C 1
ATOM 1273 O O . SER A 1 167 ? -24.057 8.484 29.567 1.00 45.59 167 SER A O 1
ATOM 1275 N N . PRO A 1 168 ? -24.162 8.318 31.824 1.00 48.69 168 PRO A N 1
ATOM 1276 C CA . PRO A 1 168 ? -25.591 8.539 31.856 1.00 48.69 168 PRO A CA 1
ATOM 1277 C C . PRO A 1 168 ? -25.820 9.931 31.277 1.00 48.69 168 PRO A C 1
ATOM 1279 O O . PRO A 1 168 ? -25.197 10.905 31.703 1.00 48.69 168 PRO A O 1
ATOM 1282 N N . VAL A 1 169 ? -26.635 9.980 30.229 1.00 51.97 169 VAL A N 1
ATOM 1283 C CA . VAL A 1 169 ? -27.158 11.225 29.681 1.00 51.97 169 VAL A CA 1
ATOM 1284 C C . VAL A 1 169 ? -27.914 11.888 30.833 1.00 51.97 169 VAL A C 1
ATOM 1286 O O . VAL A 1 169 ? -28.940 11.363 31.263 1.00 51.97 169 VAL A O 1
ATOM 1289 N N . LEU A 1 170 ? -27.329 12.949 31.392 1.00 47.88 170 LEU A N 1
ATOM 1290 C CA . LEU A 1 170 ? -28.006 13.894 32.281 1.00 47.88 170 LEU A CA 1
ATOM 1291 C C . LEU A 1 170 ? -28.794 14.890 31.432 1.00 47.88 170 LEU A C 1
ATOM 1293 O O . LEU A 1 170 ? -28.236 15.334 30.400 1.00 47.88 170 LEU A O 1
#